Protein AF-A0A183NZ85-F1 (afdb_monomer_lite)

Organism: NCBI:txid31246

InterPro domains:
  IPR006823 Neutral/alkaline nonlysosomal ceramidase [PTHR12670] (13-123)
  IPR031329 Neutral/alkaline non-lysosomal ceramidase, N-terminal [PF04734] (16-65)
  IPR031331 Neutral/alkaline non-lysosomal ceramidase, C-terminal [PF17048] (70-123)

Radius of gyration: 28.41 Å; chains: 1; bounding box: 62×48×73 Å

pLDDT: mean 92.17, std 10.52, range [43.62, 98.75]

Secondary structure (DSSP, 8-state):
--HHHHHHHHHHHH-TT-----------S-SS-------HHHHHHT-HHHHT-TT-TTHHHHHHHHHHHHHHHHHTT------PPPP--GGG----SPPP----PSTT--TT--SSPPPS---------------

Structure (mmCIF, N/CA/C/O backbone):
data_AF-A0A183NZ85-F1
#
_entry.id   AF-A0A183NZ85-F1
#
loop_
_atom_site.group_PDB
_atom_site.id
_atom_site.type_symbol
_atom_site.label_atom_id
_atom_site.label_alt_id
_atom_site.label_comp_id
_atom_site.label_asym_id
_atom_site.label_entity_id
_atom_site.label_seq_id
_atom_site.pdbx_PDB_ins_code
_atom_site.Cartn_x
_atom_site.Cartn_y
_atom_site.Cartn_z
_atom_site.occupancy
_atom_site.B_iso_or_equiv
_atom_site.auth_seq_id
_atom_site.auth_comp_id
_atom_site.auth_asym_id
_atom_site.auth_atom_id
_atom_site.pdbx_PDB_model_num
ATOM 1 N N . MET A 1 1 ? -6.320 4.590 18.980 1.00 58.44 1 MET A N 1
ATOM 2 C CA . MET A 1 1 ? -6.970 3.302 19.289 1.00 58.44 1 MET A CA 1
ATOM 3 C C . MET A 1 1 ? -6.233 2.243 18.496 1.00 58.44 1 MET A C 1
ATOM 5 O O . MET A 1 1 ? -6.000 2.480 17.320 1.00 58.44 1 MET A O 1
ATOM 9 N N . ASP A 1 2 ? -5.803 1.163 19.138 1.00 87.12 2 ASP A N 1
ATOM 10 C CA . ASP A 1 2 ? -5.181 0.011 18.474 1.00 87.12 2 ASP A CA 1
ATOM 11 C C . ASP A 1 2 ? -6.266 -0.842 17.779 1.00 87.12 2 ASP A C 1
ATOM 13 O O . ASP A 1 2 ? -7.371 -0.977 18.309 1.00 87.12 2 ASP A O 1
ATOM 17 N N . ILE A 1 3 ? -5.964 -1.406 16.606 1.00 92.50 3 ILE A N 1
ATOM 18 C CA . ILE A 1 3 ? -6.875 -2.227 15.792 1.00 92.50 3 ILE A CA 1
ATOM 19 C C . ILE A 1 3 ? -7.279 -3.501 16.551 1.00 92.50 3 ILE A C 1
ATOM 21 O O . ILE A 1 3 ? -8.452 -3.880 16.543 1.00 92.50 3 ILE A O 1
ATOM 25 N N . ILE A 1 4 ? -6.336 -4.136 17.260 1.00 93.12 4 ILE A N 1
ATOM 26 C CA . ILE A 1 4 ? -6.615 -5.330 18.079 1.00 93.12 4 ILE A CA 1
ATOM 27 C C . ILE A 1 4 ? -7.580 -4.969 19.211 1.00 93.12 4 ILE A C 1
ATOM 29 O O . ILE A 1 4 ? -8.561 -5.671 19.468 1.00 93.12 4 ILE A O 1
ATOM 33 N N . LEU A 1 5 ? -7.336 -3.832 19.866 1.00 91.75 5 LEU A N 1
ATOM 34 C CA . LEU A 1 5 ? -8.191 -3.337 20.940 1.00 91.75 5 LEU A CA 1
ATOM 35 C C . LEU A 1 5 ? -9.604 -3.015 20.436 1.00 91.75 5 LEU A C 1
ATOM 37 O O . LEU A 1 5 ? -10.578 -3.355 21.105 1.00 91.75 5 LEU A O 1
ATOM 41 N N . ALA A 1 6 ? -9.723 -2.399 19.259 1.00 92.44 6 ALA A N 1
ATOM 42 C CA . ALA A 1 6 ? -11.001 -2.126 18.608 1.00 92.44 6 ALA A CA 1
ATOM 43 C C . ALA A 1 6 ? -11.805 -3.420 18.363 1.00 92.44 6 ALA A C 1
ATOM 45 O O . ALA A 1 6 ? -12.955 -3.522 18.798 1.00 92.44 6 ALA A O 1
ATOM 46 N N . ALA A 1 7 ? -11.185 -4.451 17.778 1.00 92.38 7 ALA A N 1
ATOM 47 C CA . ALA A 1 7 ? -11.830 -5.747 17.544 1.00 92.38 7 ALA A CA 1
ATOM 48 C C . ALA A 1 7 ? -12.256 -6.446 18.851 1.00 92.38 7 ALA A C 1
ATOM 50 O O . ALA A 1 7 ? -13.395 -6.909 18.983 1.00 92.38 7 ALA A O 1
ATOM 51 N N . ASN A 1 8 ? -11.369 -6.476 19.849 1.00 91.62 8 ASN A N 1
ATOM 52 C CA . ASN A 1 8 ? -11.642 -7.096 21.147 1.00 91.62 8 ASN A CA 1
ATOM 53 C C . ASN A 1 8 ? -12.771 -6.371 21.902 1.00 91.62 8 ASN A C 1
ATOM 55 O O . ASN A 1 8 ? -13.658 -7.014 22.468 1.00 91.62 8 ASN A O 1
ATOM 59 N N . ASN A 1 9 ? -12.792 -5.035 21.873 1.00 91.31 9 ASN A N 1
ATOM 60 C CA . ASN A 1 9 ? -13.861 -4.243 22.481 1.00 91.31 9 ASN A CA 1
ATOM 61 C C . ASN A 1 9 ? -15.198 -4.450 21.766 1.00 91.31 9 ASN A C 1
ATOM 63 O O . ASN A 1 9 ? -16.222 -4.610 22.429 1.00 91.31 9 ASN A O 1
ATOM 67 N N . ALA A 1 10 ? -15.199 -4.510 20.432 1.00 92.31 10 ALA A N 1
ATOM 68 C CA . ALA A 1 10 ? -16.397 -4.829 19.662 1.00 92.31 10 ALA A CA 1
ATOM 69 C C . ALA A 1 10 ? -16.946 -6.223 20.006 1.00 92.31 10 ALA A C 1
ATOM 71 O O . ALA A 1 10 ? -18.159 -6.393 20.118 1.00 92.31 10 ALA A O 1
ATOM 72 N N . SER A 1 11 ? -16.075 -7.207 20.246 1.00 92.94 11 SER A N 1
ATOM 73 C CA . SER A 1 11 ? -16.504 -8.549 20.652 1.00 92.94 11 SER A CA 1
ATOM 74 C C . SER A 1 11 ? -17.176 -8.548 22.022 1.00 92.94 11 SER A C 1
ATOM 76 O O . SER A 1 11 ? -18.252 -9.126 22.155 1.00 92.94 11 SER A O 1
ATOM 78 N N . LYS A 1 12 ? -16.606 -7.834 23.001 1.00 92.25 12 LYS A N 1
ATOM 79 C CA . LYS A 1 12 ? -17.205 -7.673 24.337 1.00 92.25 12 LYS A CA 1
ATOM 80 C C . LYS A 1 12 ? -18.522 -6.898 24.320 1.00 92.25 12 LYS A C 1
ATOM 82 O O . LYS A 1 12 ? -19.383 -7.134 25.157 1.00 92.25 12 LYS A O 1
ATOM 87 N N . GLN A 1 13 ? -18.686 -5.961 23.386 1.00 91.44 13 GLN A N 1
ATOM 88 C CA . GLN A 1 13 ? -19.953 -5.248 23.204 1.00 91.44 13 GLN A CA 1
ATOM 89 C C . GLN A 1 13 ? -21.052 -6.160 22.646 1.00 91.44 13 GLN A C 1
ATOM 91 O O . GLN A 1 13 ? -22.205 -6.014 23.042 1.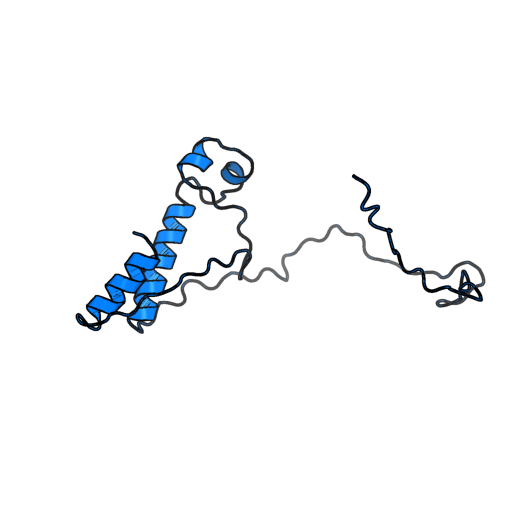00 91.44 13 GLN A O 1
ATOM 96 N N . ASN A 1 14 ? -20.709 -7.090 21.749 1.00 90.88 14 ASN A N 1
ATOM 97 C CA . ASN A 1 14 ? -21.664 -8.073 21.229 1.00 90.88 14 ASN A CA 1
ATOM 98 C C . ASN A 1 14 ? -22.038 -9.124 22.284 1.00 90.88 14 ASN A C 1
ATOM 100 O O . ASN A 1 14 ? -23.197 -9.517 22.372 1.00 90.88 14 ASN A O 1
ATOM 104 N N . ASP A 1 15 ? -21.052 -9.584 23.053 1.00 91.56 15 ASP A N 1
ATOM 105 C CA . ASP A 1 15 ? -21.212 -10.552 24.134 1.00 91.56 15 ASP A CA 1
ATOM 106 C C . ASP A 1 15 ? -20.218 -10.224 25.263 1.00 91.56 15 ASP A C 1
ATOM 108 O O . ASP A 1 15 ? -19.015 -10.463 25.108 1.00 91.56 15 ASP A O 1
ATOM 112 N N . PRO A 1 16 ? -20.692 -9.705 26.413 1.00 91.06 16 PRO A N 1
ATOM 113 C CA . PRO A 1 16 ? -19.838 -9.367 27.552 1.00 91.06 16 PRO A CA 1
ATOM 114 C C . PRO A 1 16 ? -19.023 -10.542 28.110 1.00 91.06 16 PRO A C 1
ATOM 116 O O . PRO A 1 16 ? -18.017 -10.309 28.778 1.00 91.06 16 PRO A O 1
ATOM 119 N N . SER A 1 17 ? -19.440 -11.786 27.846 1.00 92.06 17 SER A N 1
ATOM 120 C CA . SER A 1 17 ? -18.732 -13.003 28.261 1.00 92.06 17 SER A CA 1
ATOM 121 C C . SER A 1 17 ? -17.691 -13.490 27.246 1.00 92.06 17 SER A C 1
ATOM 123 O O . SER A 1 17 ? -16.936 -14.416 27.545 1.00 92.06 17 SER A O 1
ATOM 125 N N . SER A 1 18 ? -17.606 -12.855 26.069 1.00 89.19 18 SER A N 1
ATOM 126 C CA . SER A 1 18 ? -16.681 -13.256 25.009 1.00 89.19 18 SER A CA 1
ATOM 127 C C . SER A 1 18 ? -15.226 -13.213 25.477 1.00 89.19 18 SER A C 1
ATOM 129 O O . SER A 1 18 ? -14.697 -12.175 25.885 1.00 89.19 18 SER A O 1
ATOM 131 N N . THR A 1 19 ? -14.551 -14.351 25.331 1.00 90.19 19 THR A N 1
ATOM 132 C CA . THR A 1 19 ? -13.105 -14.513 25.534 1.00 90.19 19 THR A CA 1
ATOM 133 C C . THR A 1 19 ? -12.327 -14.512 24.219 1.00 90.19 19 THR A C 1
ATOM 135 O O . THR A 1 19 ? -11.134 -14.816 24.213 1.00 90.19 19 THR A O 1
ATOM 138 N N . THR A 1 20 ? -12.993 -14.209 23.100 1.00 88.31 20 THR A N 1
ATOM 139 C CA . THR A 1 20 ? -12.392 -14.249 21.761 1.00 88.31 20 THR A CA 1
ATOM 140 C C . THR A 1 20 ? -11.183 -13.320 21.696 1.00 88.31 20 THR A C 1
ATOM 142 O O . THR A 1 20 ? -11.265 -12.160 22.099 1.00 88.31 20 THR A O 1
ATOM 145 N N . GLN A 1 21 ? -10.068 -13.835 21.179 1.00 86.12 21 GLN A N 1
ATOM 146 C CA . GLN A 1 21 ? -8.864 -13.067 20.878 1.00 86.12 21 GLN A CA 1
ATOM 147 C C . GLN A 1 21 ? -8.662 -13.058 19.368 1.00 86.12 21 GLN A C 1
ATOM 149 O O . GLN A 1 21 ? -8.708 -14.111 18.733 1.00 86.12 21 GLN A O 1
ATOM 154 N N . TYR A 1 22 ? -8.442 -11.874 18.806 1.00 90.44 22 TYR A N 1
ATOM 155 C CA . TYR A 1 22 ? -8.138 -11.721 17.388 1.00 90.44 22 TYR A CA 1
ATOM 156 C C . TYR A 1 22 ? -6.636 -11.578 17.170 1.00 90.44 22 TYR A C 1
ATOM 158 O O . TYR A 1 22 ? -5.965 -10.821 17.870 1.00 90.44 22 TYR A O 1
ATOM 166 N N . GLU A 1 23 ? -6.134 -12.269 16.153 1.00 91.12 23 GLU A N 1
ATOM 167 C CA . GLU A 1 23 ? -4.805 -12.051 15.595 1.00 91.12 23 GLU A CA 1
ATOM 168 C C . GLU A 1 23 ? -4.917 -11.116 14.386 1.00 91.12 23 GLU A C 1
ATOM 170 O O . GLU A 1 23 ? -5.811 -11.269 13.549 1.00 91.12 23 GLU A O 1
ATOM 175 N N . VAL A 1 24 ? -4.024 -10.130 14.302 1.00 91.56 24 VAL A N 1
ATOM 176 C CA . VAL A 1 24 ? -3.995 -9.160 13.203 1.00 91.56 24 VAL A CA 1
ATOM 177 C C . VAL A 1 24 ? -2.742 -9.386 12.373 1.00 91.56 24 VAL A C 1
ATOM 179 O O . VAL A 1 24 ? -1.624 -9.246 12.861 1.00 91.56 24 VAL A O 1
ATOM 182 N N . ILE A 1 25 ? -2.949 -9.694 11.094 1.00 95.38 25 ILE A N 1
ATOM 183 C CA . ILE A 1 25 ? -1.883 -9.849 10.106 1.00 95.38 25 ILE A CA 1
ATOM 184 C C . ILE A 1 25 ? -1.849 -8.587 9.247 1.00 95.38 25 ILE A C 1
ATOM 186 O O . ILE A 1 25 ? -2.834 -8.243 8.592 1.00 95.38 25 ILE A O 1
ATOM 190 N N . LEU A 1 26 ? -0.705 -7.904 9.225 1.00 95.12 26 LEU A N 1
ATOM 191 C CA . LEU A 1 26 ? -0.472 -6.786 8.317 1.00 95.12 26 LEU A CA 1
ATOM 192 C C . LEU A 1 26 ? 0.020 -7.316 6.966 1.00 95.12 26 LEU A C 1
ATOM 194 O O . LEU A 1 26 ? 1.129 -7.835 6.864 1.00 95.12 26 LEU A O 1
ATOM 198 N N . SER A 1 27 ? -0.790 -7.148 5.922 1.00 97.19 27 SER A N 1
ATOM 199 C CA . SER A 1 27 ? -0.399 -7.454 4.543 1.00 97.19 27 SER A CA 1
ATOM 200 C C . SER A 1 27 ? -0.173 -6.158 3.764 1.00 97.19 27 SER A C 1
ATOM 202 O O . SER A 1 27 ? -1.113 -5.417 3.477 1.00 97.19 27 SER A O 1
ATOM 204 N N . GLY A 1 28 ? 1.092 -5.858 3.462 1.00 95.50 28 GLY A N 1
ATOM 205 C CA . GLY A 1 28 ? 1.467 -4.722 2.617 1.00 95.50 28 GLY A CA 1
ATOM 206 C C . GLY A 1 28 ? 1.188 -4.975 1.131 1.00 95.50 28 GLY A C 1
ATOM 207 O O . GLY A 1 28 ? 0.824 -6.081 0.739 1.00 95.50 28 GLY A O 1
ATOM 208 N N . LEU A 1 29 ? 1.381 -3.945 0.297 1.00 96.88 29 LEU A N 1
ATOM 209 C CA . LEU A 1 29 ? 1.288 -4.026 -1.175 1.00 96.88 29 LEU A CA 1
ATOM 210 C C . LEU A 1 29 ? -0.006 -4.690 -1.687 1.00 96.88 29 LEU A C 1
ATOM 212 O O . LEU A 1 29 ? 0.005 -5.456 -2.648 1.00 96.88 29 LEU A O 1
ATOM 216 N N . SER A 1 30 ? -1.128 -4.393 -1.034 1.00 97.31 30 SER A N 1
ATOM 217 C CA . SER A 1 30 ? -2.429 -4.989 -1.335 1.00 97.31 30 SER A CA 1
ATOM 218 C C . SER A 1 30 ? -3.359 -3.984 -2.014 1.00 97.31 30 SER A C 1
ATOM 220 O O . SER A 1 30 ? -3.447 -2.835 -1.589 1.00 97.31 30 SER A O 1
ATOM 222 N N . ASN A 1 31 ? -4.105 -4.440 -3.026 1.00 95.88 31 ASN A N 1
ATOM 223 C CA . ASN A 1 31 ? -5.110 -3.701 -3.812 1.00 95.88 31 ASN A CA 1
ATOM 224 C C . ASN A 1 31 ? -4.578 -2.522 -4.650 1.00 95.88 31 ASN A C 1
ATOM 226 O O . ASN A 1 31 ? -4.817 -2.480 -5.854 1.00 95.88 31 ASN A O 1
ATOM 230 N N . VAL A 1 32 ? -3.880 -1.565 -4.034 1.00 96.06 32 VAL A N 1
ATOM 231 C CA . VAL A 1 32 ? -3.340 -0.365 -4.684 1.00 96.06 32 VAL A CA 1
ATOM 232 C C . VAL A 1 32 ? -2.028 0.059 -4.026 1.00 96.06 32 VAL A C 1
ATOM 234 O O . VAL A 1 32 ? -1.830 -0.122 -2.827 1.00 96.06 32 VAL A O 1
ATOM 237 N N . TYR A 1 33 ? -1.124 0.636 -4.815 1.00 97.19 33 TYR A N 1
ATOM 238 C CA . TYR A 1 33 ? 0.131 1.195 -4.324 1.00 97.19 33 TYR A CA 1
ATOM 239 C C . TYR A 1 33 ? -0.013 2.703 -4.083 1.00 97.19 33 TYR A C 1
ATOM 241 O O . TYR A 1 33 ? -0.339 3.445 -5.008 1.00 97.19 33 TYR A O 1
ATOM 249 N N . SER A 1 34 ? 0.252 3.154 -2.855 1.00 97.56 34 SER A N 1
ATOM 250 C CA . SER A 1 34 ? 0.179 4.568 -2.455 1.00 97.56 34 SER A CA 1
ATOM 251 C C . SER A 1 34 ? 1.463 5.045 -1.764 1.00 97.56 34 SER A C 1
ATOM 253 O O . SER A 1 34 ? 1.400 5.801 -0.795 1.00 97.56 34 SER A O 1
ATOM 255 N N . SER A 1 35 ? 2.623 4.581 -2.235 1.00 98.25 35 SER A N 1
ATOM 256 C CA . SER A 1 35 ? 3.937 4.896 -1.656 1.00 98.25 35 SER A CA 1
ATOM 257 C C . SER A 1 35 ? 4.092 4.414 -0.201 1.00 98.25 35 SER A C 1
ATOM 259 O O . SER A 1 35 ? 3.579 3.353 0.155 1.00 98.25 35 SER A O 1
ATOM 261 N N . TYR A 1 36 ? 4.860 5.139 0.617 1.00 98.38 36 TYR A N 1
ATOM 262 C CA . TYR A 1 36 ? 5.224 4.745 1.976 1.00 98.38 36 TYR A CA 1
ATOM 263 C C . TYR A 1 36 ? 4.251 5.312 3.011 1.00 98.38 36 TYR A C 1
ATOM 265 O O . TYR A 1 36 ? 3.507 6.259 2.755 1.00 98.38 36 TYR A O 1
ATOM 273 N N . ILE A 1 37 ? 4.277 4.718 4.202 1.00 98.56 37 ILE A N 1
ATOM 274 C CA . ILE A 1 37 ? 3.545 5.182 5.377 1.00 98.56 37 ILE A CA 1
ATOM 275 C C . ILE A 1 37 ? 4.545 5.227 6.532 1.00 98.56 37 ILE A C 1
ATOM 277 O O . ILE A 1 37 ? 4.996 4.179 6.987 1.00 98.56 37 ILE A O 1
ATOM 281 N N . ALA A 1 38 ? 4.887 6.430 6.985 1.00 98.50 38 ALA A N 1
ATOM 282 C CA . ALA A 1 38 ? 5.734 6.668 8.152 1.00 98.50 38 ALA A CA 1
ATOM 283 C C . ALA A 1 38 ? 4.893 7.059 9.381 1.00 98.50 38 ALA A C 1
ATOM 285 O O . ALA A 1 38 ? 3.793 7.614 9.240 1.00 98.50 38 ALA A O 1
ATOM 286 N N . THR A 1 39 ? 5.406 6.808 10.590 1.00 98.56 39 THR A N 1
ATOM 287 C CA . THR A 1 39 ? 4.819 7.401 11.805 1.00 98.56 39 THR A CA 1
ATOM 288 C C . THR A 1 39 ? 4.956 8.931 11.776 1.00 98.56 39 THR A C 1
ATOM 290 O O . THR A 1 39 ? 5.796 9.458 11.040 1.00 98.56 39 THR A O 1
ATOM 293 N N . PRO A 1 40 ? 4.173 9.690 12.569 1.00 98.50 40 PRO A N 1
ATOM 294 C CA . PRO A 1 40 ? 4.357 11.138 12.662 1.00 98.50 40 PRO A CA 1
ATOM 295 C C . PRO A 1 40 ? 5.790 11.544 13.042 1.00 98.50 40 PRO A C 1
ATOM 297 O O . PRO A 1 40 ? 6.305 12.519 12.502 1.00 98.50 40 PRO A O 1
ATOM 300 N N . GLU A 1 41 ? 6.446 10.792 13.926 1.00 98.50 41 GLU A N 1
ATOM 301 C CA . GLU A 1 41 ? 7.821 11.024 14.384 1.00 98.50 41 GLU A CA 1
ATOM 302 C C . GLU A 1 41 ? 8.841 10.760 13.268 1.00 98.50 41 GLU A C 1
ATOM 304 O O . GLU A 1 41 ? 9.727 11.580 13.028 1.00 98.50 41 GLU A O 1
ATOM 309 N N . GLU A 1 42 ? 8.687 9.652 12.539 1.00 98.69 42 GLU A N 1
ATOM 310 C CA . GLU A 1 42 ? 9.511 9.324 11.369 1.00 98.69 42 GLU A CA 1
ATOM 311 C C . GLU A 1 42 ? 9.308 10.333 10.231 1.00 98.69 42 GLU A C 1
ATOM 313 O O . GLU A 1 42 ? 10.267 10.732 9.565 1.00 98.69 42 GLU A O 1
ATOM 318 N N . TYR A 1 43 ? 8.070 10.797 10.035 1.00 98.69 43 TYR A N 1
ATOM 319 C CA . TYR A 1 43 ? 7.733 11.807 9.039 1.00 98.69 43 TYR A CA 1
ATOM 320 C C . TYR A 1 43 ? 8.492 13.112 9.288 1.00 98.69 43 TYR A C 1
ATOM 322 O O . TYR A 1 43 ? 8.980 13.705 8.327 1.00 98.69 43 TYR A O 1
ATOM 330 N N . GLN A 1 44 ? 8.642 13.551 10.546 1.00 9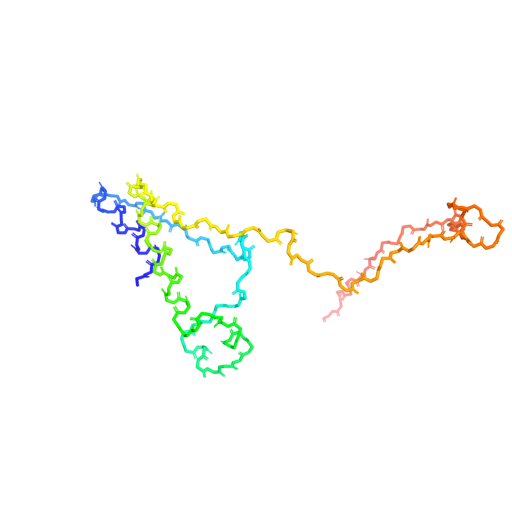8.50 44 GLN A N 1
ATOM 331 C CA . GLN A 1 44 ? 9.388 14.780 10.866 1.00 98.50 44 GLN A CA 1
ATOM 332 C C . GLN A 1 44 ? 10.860 14.713 10.446 1.00 98.50 44 GLN A C 1
ATOM 334 O O . GLN A 1 44 ? 11.448 15.742 10.123 1.00 98.50 44 GLN A O 1
ATOM 339 N N . LEU A 1 45 ? 11.458 13.518 10.410 1.00 98.31 45 LEU A N 1
ATOM 340 C CA . LEU A 1 45 ? 12.844 13.345 9.967 1.00 98.31 45 LEU A CA 1
ATOM 341 C C . LEU A 1 45 ? 13.009 13.510 8.454 1.00 98.31 45 LEU A C 1
ATOM 343 O O . LEU A 1 45 ? 14.130 13.722 7.998 1.00 98.31 45 LEU A O 1
ATOM 347 N N . GLN A 1 46 ? 11.924 13.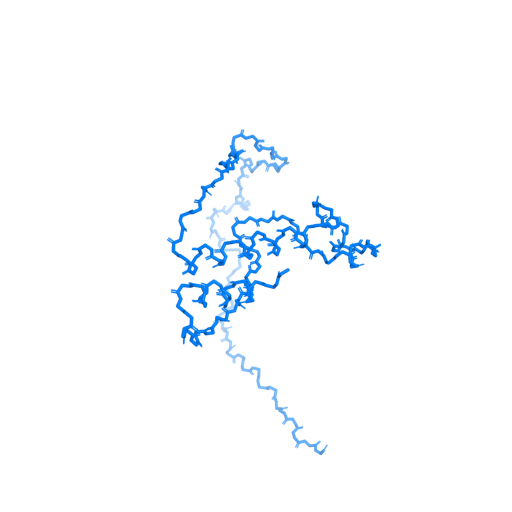375 7.679 1.00 98.44 46 GLN A N 1
ATOM 348 C CA . GLN A 1 46 ? 11.926 13.526 6.219 1.00 98.44 46 GLN A CA 1
ATOM 349 C C . GLN A 1 46 ? 13.039 12.725 5.513 1.00 98.44 46 GLN A C 1
ATOM 351 O O . GLN A 1 46 ? 13.656 13.176 4.549 1.00 98.44 46 GLN A O 1
ATOM 356 N N . ARG A 1 47 ? 13.279 11.489 5.970 1.00 98.50 47 ARG A N 1
ATOM 357 C CA . ARG A 1 47 ? 14.018 10.485 5.183 1.00 98.50 47 ARG A CA 1
ATOM 358 C C . ARG A 1 47 ? 13.171 10.022 3.993 1.00 98.50 47 ARG A C 1
ATOM 360 O O . ARG A 1 47 ? 12.055 10.497 3.802 1.00 98.50 47 ARG A O 1
ATOM 367 N N . TYR A 1 48 ? 13.685 9.084 3.201 1.00 98.56 48 TYR A N 1
ATOM 368 C CA . TYR A 1 48 ? 13.010 8.586 2.000 1.00 98.56 48 TYR A CA 1
ATOM 369 C C . TYR A 1 48 ? 11.545 8.184 2.249 1.00 98.56 48 TYR A C 1
ATOM 371 O O . TYR A 1 48 ? 10.661 8.596 1.501 1.00 98.56 48 TYR A O 1
ATOM 379 N N . GLU A 1 49 ? 11.272 7.457 3.329 1.00 98.69 49 GLU A N 1
ATOM 380 C CA . GLU A 1 49 ? 9.941 6.963 3.692 1.00 98.69 49 GLU A CA 1
ATOM 381 C C . GLU A 1 49 ? 9.022 8.099 4.166 1.00 98.69 49 GLU A C 1
ATOM 383 O O . GLU A 1 49 ? 7.858 8.168 3.770 1.00 98.69 49 GLU A O 1
ATOM 388 N N . GLY A 1 50 ? 9.560 9.034 4.959 1.00 98.50 50 GLY A N 1
ATOM 389 C CA . GLY A 1 50 ? 8.840 10.225 5.416 1.00 98.50 50 GLY A CA 1
ATOM 390 C C . GLY A 1 50 ? 8.480 11.167 4.264 1.00 98.50 50 GLY A C 1
ATOM 391 O O . GLY A 1 50 ? 7.341 11.617 4.171 1.00 98.50 50 GLY A O 1
ATOM 392 N N . ALA A 1 51 ? 9.410 11.401 3.336 1.00 98.31 51 ALA A N 1
ATOM 393 C CA . ALA A 1 51 ? 9.176 12.191 2.126 1.00 98.31 51 ALA A CA 1
ATOM 394 C C . ALA A 1 51 ? 8.235 11.481 1.134 1.00 98.31 51 ALA A C 1
ATOM 396 O O . ALA A 1 51 ? 7.498 12.131 0.396 1.00 98.31 51 ALA A O 1
ATOM 397 N N . SER A 1 52 ? 8.221 10.144 1.141 1.00 98.69 52 SER A N 1
ATOM 398 C CA . SER A 1 52 ? 7.321 9.319 0.324 1.00 98.69 52 SER A CA 1
ATOM 399 C C . SER A 1 52 ? 5.978 9.019 1.007 1.00 98.69 52 SER A C 1
ATOM 401 O O . SER A 1 52 ? 5.192 8.231 0.478 1.00 98.69 52 SER A O 1
ATOM 403 N N . THR A 1 53 ? 5.691 9.636 2.160 1.00 98.75 53 THR A N 1
ATOM 404 C CA . THR A 1 53 ? 4.399 9.546 2.855 1.00 98.75 53 THR A CA 1
ATOM 405 C C . THR A 1 53 ? 3.443 10.605 2.302 1.00 98.75 53 THR A C 1
ATOM 407 O O . THR A 1 53 ? 3.304 11.713 2.820 1.00 98.75 53 THR A O 1
ATOM 410 N N . ILE A 1 54 ? 2.798 10.257 1.189 1.00 98.50 54 ILE A N 1
ATOM 411 C CA . ILE A 1 54 ? 2.172 11.216 0.263 1.00 98.50 54 ILE A CA 1
ATOM 412 C C . ILE A 1 54 ? 0.923 11.940 0.789 1.00 98.50 54 ILE A C 1
ATOM 414 O O . ILE A 1 54 ? 0.530 12.946 0.205 1.00 98.50 54 ILE A O 1
ATOM 418 N N . TYR A 1 55 ? 0.304 11.472 1.878 1.00 98.50 55 TYR A N 1
ATOM 419 C CA . TYR A 1 55 ? -0.864 12.129 2.490 1.00 98.50 55 TYR A CA 1
ATOM 420 C C . TYR A 1 55 ? -0.506 12.957 3.738 1.00 98.50 55 TYR A C 1
ATOM 422 O O . TYR A 1 55 ? -1.391 13.432 4.450 1.00 98.50 55 TYR A O 1
ATOM 430 N N . GLY A 1 56 ? 0.789 13.164 4.003 1.00 98.56 56 GLY A N 1
ATOM 431 C CA . GLY A 1 56 ? 1.283 14.014 5.087 1.00 98.56 56 GLY A CA 1
ATOM 432 C C . GLY A 1 56 ? 1.463 13.295 6.434 1.00 98.56 56 GLY A C 1
ATOM 433 O O . GLY A 1 56 ? 1.310 12.073 6.524 1.00 98.56 56 GLY A O 1
ATOM 434 N N . PRO A 1 57 ? 1.767 14.038 7.518 1.00 98.31 57 PRO A N 1
ATOM 435 C CA . PRO A 1 57 ? 2.189 13.466 8.804 1.00 98.31 57 PRO A CA 1
ATOM 436 C C . PRO A 1 57 ? 1.115 12.619 9.502 1.00 98.31 57 PRO A C 1
ATOM 438 O O . PRO A 1 57 ? 1.432 11.826 10.382 1.00 98.31 57 PRO A O 1
ATOM 441 N N . LEU A 1 58 ? -0.158 12.771 9.118 1.00 98.50 58 LEU A N 1
ATOM 442 C CA . LEU A 1 58 ? -1.282 12.012 9.676 1.00 98.50 58 LEU A CA 1
ATOM 443 C C . LEU A 1 58 ? -1.669 10.782 8.842 1.00 98.50 58 LEU A C 1
ATOM 445 O O . LEU A 1 58 ? -2.704 10.176 9.113 1.00 98.50 58 LEU A O 1
ATOM 449 N N . THR A 1 59 ? -0.839 10.370 7.878 1.00 98.62 59 THR A N 1
ATOM 450 C CA . THR A 1 59 ? -1.107 9.186 7.045 1.00 98.62 59 THR A CA 1
ATOM 451 C C . THR A 1 59 ? -1.278 7.920 7.890 1.00 98.62 59 THR A C 1
ATOM 453 O O . THR A 1 59 ? -2.332 7.289 7.824 1.00 98.62 59 THR A O 1
ATOM 456 N N . LEU A 1 60 ? -0.298 7.557 8.731 1.00 98.12 60 LEU A N 1
ATOM 457 C CA . LEU A 1 60 ? -0.413 6.373 9.595 1.00 98.12 60 LEU A CA 1
ATOM 458 C C . LEU A 1 60 ? -1.611 6.462 10.565 1.00 98.12 60 LEU A C 1
ATOM 460 O O . LEU A 1 60 ? -2.405 5.519 10.591 1.00 98.12 60 LEU A O 1
ATOM 464 N N . PRO A 1 61 ? -1.813 7.563 11.323 1.00 98.12 61 PRO A N 1
ATOM 465 C CA . PRO A 1 61 ? -3.007 7.729 12.153 1.00 98.12 61 PRO A CA 1
ATOM 466 C C . PRO A 1 61 ? -4.330 7.541 11.400 1.00 98.12 61 PRO A C 1
ATOM 468 O O . PRO A 1 61 ? -5.240 6.900 11.928 1.00 98.12 61 PRO A O 1
ATOM 471 N N . ALA A 1 62 ? -4.439 8.054 10.170 1.00 98.12 62 ALA A N 1
ATOM 472 C CA . ALA A 1 62 ? -5.631 7.890 9.343 1.00 98.12 62 ALA A CA 1
ATOM 473 C C . ALA A 1 62 ? -5.864 6.419 8.960 1.00 98.12 62 ALA A C 1
ATOM 475 O O . ALA A 1 62 ? -6.979 5.919 9.112 1.00 98.12 62 ALA A O 1
ATOM 476 N N . TYR A 1 63 ? -4.815 5.695 8.552 1.00 97.62 63 TYR A N 1
ATOM 477 C CA . TYR A 1 63 ? -4.904 4.257 8.277 1.00 97.62 63 TYR A CA 1
ATOM 478 C C . TYR A 1 63 ? -5.323 3.458 9.516 1.00 97.62 63 TYR A C 1
ATOM 480 O O . TYR A 1 63 ? -6.247 2.651 9.439 1.00 97.62 63 TYR A O 1
ATOM 488 N N . VAL A 1 64 ? -4.702 3.706 10.673 1.00 97.56 64 VAL A N 1
ATOM 489 C CA . VAL A 1 64 ? -5.059 3.031 11.933 1.00 97.56 64 VAL A CA 1
ATOM 490 C C . VAL A 1 64 ? -6.514 3.305 12.312 1.00 97.56 64 VAL A C 1
ATOM 492 O O . VAL A 1 64 ? -7.222 2.386 12.728 1.00 97.56 64 VAL A O 1
ATOM 495 N N . ASN A 1 65 ? -6.988 4.544 12.143 1.00 97.50 65 ASN A N 1
ATOM 496 C CA . ASN A 1 65 ? -8.379 4.900 12.408 1.00 97.50 65 ASN A CA 1
ATOM 497 C C . ASN A 1 65 ? -9.345 4.147 11.482 1.00 97.50 65 ASN A C 1
ATOM 499 O O . ASN A 1 65 ? -10.289 3.522 11.968 1.00 97.50 65 ASN A O 1
ATOM 503 N N . GLN A 1 66 ? -9.065 4.135 10.178 1.00 96.69 66 GLN A N 1
ATOM 504 C CA . GLN A 1 66 ? -9.904 3.457 9.196 1.00 96.69 66 GLN A CA 1
ATOM 505 C C . GLN A 1 66 ? -9.930 1.937 9.414 1.00 96.69 66 GLN A C 1
ATOM 507 O O . GLN A 1 66 ? -11.003 1.334 9.397 1.00 96.69 66 GLN A O 1
ATOM 512 N N . PHE A 1 67 ? -8.782 1.302 9.672 1.00 97.06 67 PHE A N 1
ATOM 513 C CA . PHE A 1 67 ? -8.731 -0.136 9.952 1.00 97.06 67 PHE A CA 1
ATOM 514 C C . PHE A 1 67 ? -9.391 -0.507 11.280 1.00 97.06 67 PHE A C 1
ATOM 516 O O . PHE A 1 67 ? -10.054 -1.539 11.346 1.00 97.06 67 PHE A O 1
ATOM 523 N N . SER A 1 68 ? -9.281 0.336 12.312 1.00 96.75 68 SER A N 1
ATOM 524 C CA . SER A 1 68 ? -10.004 0.123 13.573 1.00 96.75 68 SER A CA 1
ATOM 525 C C . SER A 1 68 ? -11.517 0.136 13.343 1.00 96.75 68 SER A C 1
ATOM 527 O O . SER A 1 68 ? -12.208 -0.783 13.774 1.00 96.75 68 SER A O 1
ATOM 529 N N . PHE A 1 69 ? -12.027 1.119 12.593 1.00 96.25 69 PHE A N 1
ATOM 530 C CA . PHE A 1 69 ? -13.441 1.189 12.215 1.00 96.25 69 PHE A CA 1
ATOM 531 C C . PHE A 1 69 ? -13.905 -0.062 11.449 1.00 96.25 69 PHE A C 1
ATOM 533 O O . PHE A 1 69 ? -14.943 -0.642 11.774 1.00 96.25 69 PHE A O 1
ATOM 540 N N . LEU A 1 70 ? -13.123 -0.519 10.464 1.00 96.56 70 LEU A N 1
ATOM 541 C CA . LEU A 1 70 ? -13.450 -1.719 9.687 1.00 96.56 70 LEU A CA 1
ATOM 542 C C . LEU A 1 70 ? -13.417 -2.994 10.541 1.00 96.56 70 LEU A C 1
ATOM 544 O O . LEU A 1 70 ? -14.290 -3.848 10.386 1.00 96.56 70 LEU A O 1
ATOM 548 N N . ALA A 1 71 ? -12.455 -3.117 11.457 1.00 96.06 71 ALA A N 1
ATOM 549 C CA . ALA A 1 71 ? -12.366 -4.246 12.377 1.00 96.06 71 ALA A CA 1
ATOM 550 C C . ALA A 1 71 ? -13.587 -4.311 13.309 1.00 96.06 71 ALA A C 1
ATOM 552 O O . ALA A 1 71 ? -14.186 -5.377 13.464 1.00 96.06 71 ALA A O 1
ATOM 553 N N . GLU A 1 72 ? -14.018 -3.177 13.874 1.00 95.62 72 GLU A N 1
ATOM 554 C CA . GLU A 1 72 ? -15.242 -3.122 14.683 1.00 95.62 72 GLU A CA 1
ATOM 555 C C . GLU A 1 72 ? -16.480 -3.522 13.880 1.00 95.62 72 GLU A C 1
ATOM 557 O O . GLU A 1 72 ? -17.283 -4.332 14.350 1.00 95.62 72 GLU A O 1
ATOM 562 N N . ALA A 1 73 ? -16.633 -2.982 12.667 1.00 96.19 73 ALA A N 1
ATOM 563 C CA . ALA A 1 73 ? -17.766 -3.294 11.805 1.00 96.19 73 ALA A CA 1
ATOM 564 C C . ALA A 1 73 ? -17.808 -4.786 11.442 1.00 96.19 73 ALA A C 1
ATOM 566 O O . ALA A 1 73 ? -18.877 -5.396 11.484 1.00 96.19 73 ALA A O 1
ATOM 567 N N . LEU A 1 74 ? -16.649 -5.390 11.160 1.00 95.81 74 LEU A N 1
ATOM 568 C CA . LEU A 1 74 ? -16.529 -6.816 10.864 1.00 95.81 74 LEU A CA 1
ATOM 569 C C . LEU A 1 74 ? -16.987 -7.675 12.049 1.00 95.81 74 LEU A C 1
ATOM 571 O O . LEU A 1 74 ? -17.834 -8.554 11.881 1.00 95.81 74 LEU A O 1
ATOM 575 N N . VAL A 1 75 ? -16.492 -7.383 13.257 1.00 95.00 75 VAL A N 1
ATOM 576 C CA . VAL A 1 75 ? -16.868 -8.111 14.481 1.00 95.00 75 VAL A CA 1
ATOM 577 C C . VAL A 1 75 ? -18.356 -7.939 14.796 1.00 95.00 75 VAL A C 1
ATOM 579 O O . VAL A 1 75 ? -19.029 -8.899 15.169 1.00 95.00 75 VAL A O 1
ATOM 582 N N . LYS A 1 76 ? -18.910 -6.738 14.595 1.00 94.75 76 LYS A N 1
ATOM 583 C CA . LYS A 1 76 ? -20.340 -6.431 14.784 1.00 94.75 76 LYS A CA 1
ATOM 584 C C . LYS A 1 76 ? -21.234 -6.909 13.635 1.00 94.75 76 LYS A C 1
ATOM 586 O O . LYS A 1 76 ? -22.447 -6.727 13.710 1.00 94.75 76 LYS A O 1
ATOM 591 N N . ARG A 1 77 ? -20.669 -7.509 12.578 1.00 95.50 77 ARG A N 1
ATOM 592 C CA . ARG A 1 77 ? -21.379 -7.900 11.344 1.00 95.50 77 ARG A CA 1
ATOM 593 C C . ARG A 1 77 ? -22.181 -6.743 10.729 1.00 95.50 77 ARG A C 1
ATOM 595 O O . ARG A 1 77 ? -23.278 -6.933 10.204 1.00 95.50 77 ARG A O 1
ATOM 602 N N . GLN A 1 78 ? -21.637 -5.534 10.809 1.00 96.75 78 GLN A N 1
ATOM 603 C CA . GLN A 1 78 ? -22.247 -4.321 10.279 1.00 96.75 78 GLN A CA 1
ATOM 604 C C . GLN A 1 78 ? -21.840 -4.109 8.822 1.00 96.75 78 GLN A C 1
ATOM 606 O O . GLN A 1 78 ? -20.692 -4.324 8.436 1.00 96.75 78 GLN A O 1
ATOM 611 N N . LYS A 1 79 ? -22.790 -3.651 8.003 1.00 96.94 79 LYS A N 1
ATOM 612 C CA . LYS A 1 79 ? -22.486 -3.211 6.639 1.00 96.94 79 LYS A CA 1
ATOM 613 C C . LYS A 1 79 ? -21.805 -1.846 6.687 1.00 96.94 79 LYS A C 1
ATOM 615 O O . LYS A 1 79 ? -22.278 -0.943 7.370 1.00 96.94 79 LYS A O 1
ATOM 620 N N . VAL A 1 80 ? -20.738 -1.699 5.912 1.00 97.06 80 VAL A N 1
ATOM 621 C CA . VAL A 1 80 ? -20.027 -0.434 5.709 1.00 97.06 80 VAL A CA 1
ATOM 622 C C . VAL A 1 80 ? -20.371 0.102 4.321 1.00 97.06 80 VAL A C 1
ATOM 624 O O . VAL A 1 80 ? -20.583 -0.676 3.389 1.00 97.06 80 VAL A O 1
ATOM 627 N N . SER A 1 81 ? -20.463 1.427 4.183 1.00 95.31 81 SER A N 1
ATOM 628 C CA . SER A 1 81 ? -20.646 2.063 2.874 1.00 95.31 81 SER A CA 1
ATOM 629 C C . SER A 1 81 ? -19.495 1.679 1.930 1.00 95.31 81 SER A C 1
ATOM 631 O O . SER A 1 81 ? -18.343 1.726 2.360 1.00 95.31 81 SER A O 1
ATOM 633 N N . PRO A 1 82 ? -19.762 1.345 0.653 1.00 91.50 82 PRO A N 1
ATOM 634 C CA . PRO A 1 82 ? -18.711 0.998 -0.308 1.00 91.50 82 PRO A CA 1
ATOM 635 C C . PRO A 1 82 ? -17.779 2.173 -0.647 1.00 91.50 82 PRO A C 1
ATOM 637 O O . PRO A 1 82 ? -16.732 1.963 -1.252 1.00 91.50 82 PRO A O 1
ATOM 640 N N . GLY A 1 83 ? -18.133 3.400 -0.250 1.00 93.50 83 GLY A N 1
ATOM 641 C CA . GLY A 1 83 ? -17.351 4.596 -0.545 1.00 93.50 83 GLY A CA 1
ATOM 642 C C . GLY A 1 83 ? -17.439 5.014 -2.013 1.00 93.50 83 GLY A C 1
ATOM 643 O O . GLY A 1 83 ? -18.365 4.641 -2.736 1.00 93.50 83 GLY A O 1
ATOM 644 N N . THR A 1 84 ? -16.486 5.839 -2.437 1.00 94.56 84 THR A N 1
ATOM 645 C CA . THR A 1 84 ? -16.417 6.365 -3.804 1.00 94.56 84 THR A CA 1
ATOM 646 C C . THR A 1 84 ? -15.742 5.361 -4.732 1.00 94.56 84 THR A C 1
ATOM 648 O O . THR A 1 84 ? -14.720 4.771 -4.387 1.00 94.56 84 THR A O 1
ATOM 651 N N . VAL A 1 85 ? -16.286 5.200 -5.938 1.00 94.44 85 VAL A N 1
ATOM 652 C CA . VAL A 1 85 ? -15.678 4.367 -6.983 1.00 94.44 85 VAL A CA 1
ATOM 653 C C . VAL A 1 85 ? -14.390 5.024 -7.480 1.00 94.44 85 VAL A C 1
ATOM 655 O O . VAL A 1 85 ? -14.381 6.213 -7.804 1.00 94.44 85 VAL A O 1
ATOM 658 N N . ALA A 1 86 ? -13.303 4.252 -7.546 1.00 93.06 86 ALA A N 1
ATOM 659 C CA . ALA A 1 86 ? -12.036 4.732 -8.083 1.00 93.06 86 ALA A CA 1
ATOM 660 C C . ALA A 1 86 ? -12.156 5.025 -9.594 1.00 93.06 86 ALA A C 1
ATOM 662 O O . ALA A 1 86 ? -12.799 4.257 -10.316 1.00 93.06 86 ALA A O 1
ATOM 663 N N . PRO A 1 87 ? -11.537 6.107 -10.095 1.00 94.31 87 PRO A N 1
ATOM 664 C CA . PRO A 1 87 ? -11.526 6.398 -11.525 1.00 94.31 87 PRO A CA 1
ATOM 665 C C . PRO A 1 87 ? -10.739 5.338 -12.316 1.00 94.31 87 PRO A C 1
ATOM 667 O O . PRO A 1 87 ? -9.788 4.741 -11.808 1.00 94.31 87 PRO A O 1
ATOM 670 N N . TYR A 1 88 ? -11.120 5.124 -13.579 1.00 94.62 88 TYR A N 1
ATOM 671 C CA . TYR A 1 88 ? -10.492 4.155 -14.482 1.00 94.62 88 TYR A CA 1
ATOM 672 C C . TYR A 1 88 ? -9.860 4.864 -15.687 1.00 94.62 88 TYR A C 1
ATOM 674 O O . TYR A 1 88 ? -10.561 5.291 -16.599 1.00 94.62 88 TYR A O 1
ATOM 682 N N . PHE A 1 89 ? -8.528 4.963 -15.699 1.00 95.00 89 PHE A N 1
ATOM 683 C CA . PHE A 1 89 ? -7.769 5.789 -16.653 1.00 95.00 89 PHE A CA 1
ATOM 684 C C . PHE A 1 89 ? -7.116 5.003 -17.806 1.00 95.00 89 PHE A C 1
ATOM 686 O O . PHE A 1 89 ? -6.106 5.433 -18.358 1.00 95.00 89 PHE A O 1
ATOM 693 N N . PHE A 1 90 ? -7.636 3.829 -18.179 1.00 94.31 90 PHE A N 1
ATOM 694 C CA . PHE A 1 90 ? -6.985 2.960 -19.177 1.00 94.31 90 PHE A CA 1
ATOM 695 C C . PHE A 1 90 ? -6.787 3.634 -20.546 1.00 94.31 90 PHE A C 1
ATOM 697 O O . PHE A 1 90 ? -5.751 3.452 -21.177 1.00 94.31 90 PHE A O 1
ATOM 704 N N . ASN A 1 91 ? -7.741 4.466 -20.972 1.00 94.88 91 ASN A N 1
ATOM 705 C CA . ASN A 1 91 ? -7.688 5.170 -22.259 1.00 94.88 91 ASN A CA 1
ATOM 706 C C . ASN A 1 91 ? -6.948 6.521 -22.200 1.00 94.88 91 ASN A C 1
ATOM 708 O O . ASN A 1 91 ? -6.905 7.231 -23.200 1.00 94.88 91 ASN A O 1
ATOM 712 N N . GLU A 1 92 ? -6.377 6.885 -21.049 1.00 95.56 92 GLU A N 1
ATOM 713 C CA . GLU A 1 92 ? -5.728 8.185 -20.806 1.00 95.56 92 GLU A CA 1
ATOM 714 C C . GLU A 1 92 ? -4.210 8.047 -20.578 1.00 95.56 92 GLU A C 1
ATOM 716 O O . GLU A 1 92 ? -3.541 8.972 -20.119 1.00 95.56 92 GLU A O 1
ATOM 721 N N . GLN A 1 93 ? -3.644 6.877 -20.884 1.00 95.75 93 GLN A N 1
ATOM 722 C CA . GLN A 1 93 ? -2.229 6.588 -20.667 1.00 95.75 93 GLN A CA 1
ATOM 723 C C . GLN A 1 93 ? -1.367 7.087 -21.829 1.00 95.75 93 GLN A C 1
ATOM 725 O O . GLN A 1 93 ? -1.615 6.780 -22.996 1.00 95.75 93 GLN A O 1
ATOM 730 N N . PHE A 1 94 ? -0.286 7.790 -21.497 1.00 95.00 94 PHE A N 1
ATOM 731 C CA . PHE A 1 94 ? 0.751 8.160 -22.454 1.00 95.00 94 PHE A CA 1
ATOM 732 C C . PHE A 1 94 ? 1.877 7.126 -22.426 1.00 95.00 94 PHE A C 1
ATOM 734 O O . PHE A 1 94 ? 2.386 6.785 -21.359 1.00 95.00 94 PHE A O 1
ATOM 741 N N . SER A 1 95 ? 2.306 6.662 -23.602 1.00 94.25 95 SER A N 1
ATOM 742 C CA . SER A 1 95 ? 3.522 5.862 -23.747 1.00 94.25 95 SER A CA 1
ATOM 743 C C . SER A 1 95 ? 4.487 6.553 -24.696 1.00 94.25 95 SER A C 1
ATOM 745 O O . SER A 1 95 ? 4.155 6.837 -25.846 1.00 94.25 95 SER A O 1
ATOM 747 N N . PHE A 1 96 ? 5.697 6.789 -24.198 1.00 95.81 96 PHE A N 1
ATOM 748 C CA . PHE A 1 96 ? 6.831 7.266 -24.987 1.00 95.81 96 PHE A CA 1
ATOM 749 C C . PHE A 1 96 ? 7.780 6.128 -25.372 1.00 95.81 96 PHE A C 1
ATOM 751 O O . PHE A 1 96 ? 8.834 6.376 -25.951 1.00 95.81 96 PHE A O 1
ATOM 758 N N . VAL A 1 97 ? 7.420 4.878 -25.054 1.00 96.31 97 VAL A N 1
ATOM 759 C CA . VAL A 1 97 ? 8.171 3.704 -25.499 1.00 96.31 97 VAL A CA 1
ATOM 760 C C . VAL A 1 97 ? 7.970 3.571 -27.012 1.00 96.31 97 VAL A C 1
ATOM 762 O O . VAL A 1 97 ? 6.824 3.423 -27.453 1.00 96.31 97 VAL A O 1
ATOM 765 N N . PRO A 1 98 ? 9.040 3.632 -27.827 1.00 95.31 98 PRO A N 1
ATOM 766 C CA . PRO A 1 98 ? 8.920 3.459 -29.267 1.00 95.31 98 PRO A CA 1
ATOM 767 C C . PRO A 1 98 ? 8.286 2.111 -29.605 1.00 95.31 98 PRO A C 1
ATOM 769 O O . PRO A 1 98 ? 8.578 1.093 -28.975 1.00 95.31 98 PRO A O 1
ATOM 772 N N . LYS A 1 99 ? 7.426 2.093 -30.624 1.00 93.81 99 LYS A N 1
ATOM 773 C CA . LYS A 1 99 ? 6.855 0.839 -31.121 1.00 93.81 99 LYS A CA 1
ATOM 774 C C . LYS A 1 99 ? 7.926 0.026 -31.841 1.00 93.81 99 LYS A C 1
ATOM 776 O O . LYS A 1 99 ? 8.769 0.582 -32.544 1.00 93.81 99 LYS A O 1
ATOM 781 N N . ILE A 1 100 ? 7.832 -1.294 -31.722 1.00 94.75 100 ILE A N 1
ATOM 782 C CA . ILE A 1 100 ? 8.563 -2.213 -32.594 1.00 94.75 100 ILE A CA 1
ATOM 783 C C . ILE A 1 100 ? 7.968 -2.058 -33.997 1.00 94.75 100 ILE A C 1
ATOM 785 O O . ILE A 1 100 ? 6.764 -2.239 -34.177 1.00 94.75 100 ILE A O 1
ATOM 789 N N . LEU A 1 101 ? 8.789 -1.651 -34.969 1.00 93.94 101 LEU A N 1
ATOM 790 C CA . LEU A 1 101 ? 8.334 -1.414 -36.343 1.00 93.94 101 LEU A CA 1
ATOM 791 C C . LEU A 1 101 ? 8.331 -2.699 -37.171 1.00 93.94 101 LEU A C 1
ATOM 793 O O . LEU A 1 101 ? 7.366 -2.981 -37.874 1.00 93.94 101 LEU A O 1
ATOM 797 N N . PHE A 1 102 ? 9.415 -3.464 -37.090 1.00 93.94 102 PHE A N 1
ATOM 798 C CA . PHE A 1 102 ? 9.564 -4.761 -37.732 1.00 93.94 102 PHE A CA 1
ATOM 799 C C . PHE A 1 102 ? 10.672 -5.549 -37.031 1.00 93.94 102 PHE A C 1
ATOM 801 O O . PHE A 1 102 ? 11.632 -4.967 -36.524 1.00 93.94 102 PHE A O 1
ATOM 808 N N . ASP A 1 103 ? 10.550 -6.870 -37.052 1.00 95.25 103 ASP A N 1
ATOM 809 C CA . ASP A 1 103 ? 11.628 -7.792 -36.711 1.00 95.25 103 ASP A CA 1
ATOM 810 C C . ASP A 1 103 ? 12.307 -8.276 -37.999 1.00 95.25 103 ASP A C 1
ATOM 812 O O . ASP A 1 103 ? 11.663 -8.420 -39.041 1.00 95.25 103 ASP A O 1
ATOM 816 N N . THR A 1 104 ? 13.603 -8.589 -37.937 1.00 94.94 104 THR A N 1
ATOM 817 C CA . THR A 1 104 ? 14.320 -9.270 -39.029 1.00 94.94 104 THR A CA 1
ATOM 818 C C . THR A 1 104 ? 15.174 -10.401 -38.486 1.00 94.94 104 THR A C 1
ATOM 820 O O . THR A 1 104 ? 15.833 -10.246 -37.458 1.00 9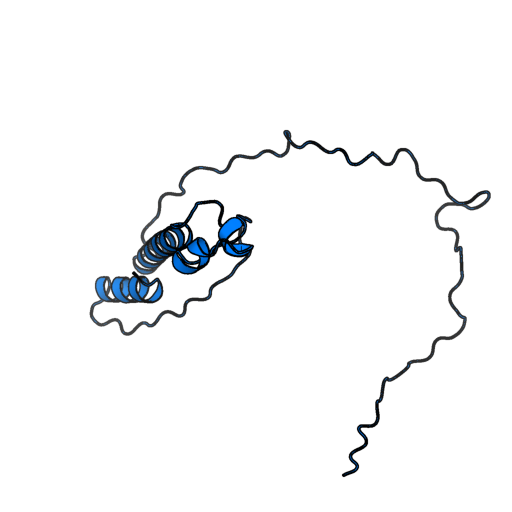4.94 104 THR A O 1
ATOM 823 N N . ALA A 1 105 ? 15.234 -11.516 -39.208 1.00 94.88 105 ALA A N 1
ATOM 824 C CA . ALA A 1 105 ? 16.224 -12.547 -38.945 1.00 94.88 105 ALA A CA 1
ATOM 825 C C . ALA A 1 105 ? 17.611 -12.113 -39.467 1.00 94.88 105 ALA A C 1
ATOM 827 O O . ALA A 1 105 ? 17.691 -11.280 -40.377 1.00 94.88 105 ALA A O 1
ATOM 828 N N . PRO A 1 106 ? 18.715 -12.670 -38.927 1.00 94.25 106 PRO A N 1
ATOM 829 C CA . PRO A 1 106 ? 20.044 -12.460 -39.490 1.00 94.25 106 PRO A CA 1
ATOM 830 C C . PRO A 1 106 ? 20.076 -12.768 -40.989 1.00 94.25 106 PRO A C 1
ATOM 832 O O . PRO A 1 106 ? 19.377 -13.669 -41.457 1.00 94.25 106 PRO A O 1
ATOM 835 N N . LEU A 1 107 ? 20.920 -12.049 -41.731 1.00 95.12 107 LEU A N 1
ATOM 836 C CA . LEU A 1 107 ? 20.999 -12.180 -43.184 1.00 95.12 107 LEU A CA 1
ATOM 837 C C . LEU A 1 107 ? 21.162 -13.649 -43.611 1.00 95.12 107 LEU A C 1
ATOM 839 O O . LEU A 1 107 ? 22.056 -14.353 -43.139 1.00 95.12 107 LEU A O 1
ATOM 843 N N . GLY A 1 108 ? 20.280 -14.101 -44.505 1.00 94.12 108 GLY A N 1
ATOM 844 C CA . GLY A 1 108 ? 20.297 -15.462 -45.045 1.00 94.12 108 GLY A CA 1
ATOM 845 C C . GLY A 1 108 ? 19.778 -16.553 -44.100 1.00 94.12 108 GLY A C 1
ATOM 846 O O . GLY A 1 108 ? 19.862 -17.728 -44.449 1.00 94.12 108 GLY A O 1
ATOM 847 N N . LYS A 1 109 ? 19.237 -16.209 -42.924 1.00 95.25 109 LYS A N 1
ATOM 848 C CA . LYS A 1 109 ? 18.615 -17.166 -41.998 1.00 95.25 109 LYS A CA 1
ATOM 849 C C . LYS A 1 109 ? 17.111 -16.910 -41.873 1.00 95.25 109 LYS A C 1
ATOM 851 O O . LYS A 1 109 ? 16.706 -15.753 -41.819 1.00 95.25 109 LYS A O 1
ATOM 856 N N . PRO A 1 110 ? 16.270 -17.955 -41.782 1.00 96.62 110 PRO A N 1
ATOM 857 C CA . PRO A 1 110 ? 14.881 -17.778 -41.377 1.00 96.62 110 PRO A CA 1
ATOM 858 C C . PRO A 1 110 ? 14.793 -17.447 -39.879 1.00 96.62 110 PRO A C 1
ATOM 860 O O . PRO A 1 110 ? 15.698 -17.764 -39.097 1.00 96.62 110 PRO A O 1
ATOM 863 N N . PHE A 1 111 ? 13.674 -16.856 -39.456 1.00 97.12 111 PHE A N 1
ATOM 864 C CA . PHE A 1 111 ? 13.335 -16.788 -38.034 1.00 97.12 111 PHE A CA 1
ATOM 865 C C . PHE A 1 111 ? 13.323 -18.196 -37.423 1.00 97.12 111 PHE A C 1
ATOM 867 O O . PHE A 1 111 ? 12.886 -19.154 -38.056 1.00 97.12 111 PHE A O 1
ATOM 874 N N . GLY A 1 112 ? 13.837 -18.320 -36.198 1.00 96.06 112 GLY A N 1
ATOM 875 C CA . GLY A 1 112 ? 13.970 -19.609 -35.510 1.00 96.06 112 GLY A CA 1
ATOM 876 C C . GLY A 1 112 ? 15.220 -20.418 -35.879 1.00 96.06 112 GLY A C 1
ATOM 877 O O . GLY A 1 112 ? 15.430 -21.488 -35.313 1.00 96.06 112 GLY A O 1
ATOM 878 N N . ALA A 1 113 ? 16.083 -19.929 -36.779 1.00 96.75 113 ALA A N 1
ATOM 879 C CA . ALA A 1 113 ? 17.350 -20.595 -37.070 1.00 96.75 113 ALA A CA 1
ATOM 880 C C . ALA A 1 113 ? 18.246 -20.673 -35.822 1.00 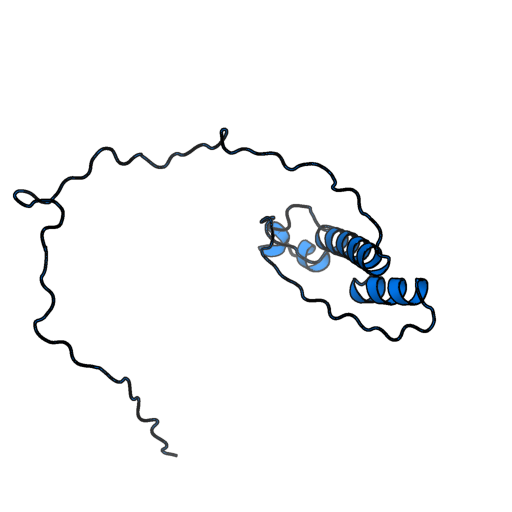96.75 113 ALA A C 1
ATOM 882 O O . ALA A 1 113 ? 18.527 -19.662 -35.174 1.00 96.75 113 ALA A O 1
ATOM 883 N N . VAL A 1 114 ? 18.761 -21.869 -35.526 1.00 94.81 114 VAL A N 1
ATOM 884 C CA . VAL A 1 114 ? 19.710 -22.070 -34.426 1.00 94.81 114 VAL A CA 1
ATOM 885 C C . VAL A 1 114 ? 20.998 -21.296 -34.722 1.00 94.81 114 VAL A C 1
ATOM 887 O O . VAL A 1 114 ? 21.729 -21.597 -35.667 1.00 94.81 114 VAL A O 1
ATOM 890 N N . ILE A 1 115 ? 21.282 -20.269 -33.917 1.00 94.19 115 ILE A N 1
ATOM 891 C CA . ILE A 1 115 ? 22.519 -19.480 -34.030 1.00 94.19 115 ILE A CA 1
ATOM 892 C C . ILE A 1 115 ? 23.698 -20.267 -33.448 1.00 94.19 115 ILE A C 1
ATOM 894 O O . ILE A 1 115 ? 24.798 -20.216 -33.995 1.00 94.19 115 ILE A O 1
ATOM 898 N N . LYS A 1 116 ? 23.455 -21.019 -32.368 1.00 95.50 116 LYS A N 1
ATOM 899 C CA . LYS A 1 116 ? 24.441 -21.853 -31.683 1.00 95.50 116 LYS A CA 1
ATOM 900 C C . LYS A 1 116 ? 23.766 -23.105 -31.124 1.00 95.50 116 LYS A C 1
ATOM 902 O O . LYS A 1 116 ? 22.819 -22.990 -30.351 1.00 95.50 116 LYS A O 1
ATOM 907 N N . GLN A 1 117 ? 24.247 -24.278 -31.534 1.00 97.25 117 GLN A N 1
ATOM 908 C CA . GLN A 1 117 ? 23.793 -25.560 -30.990 1.00 97.25 117 GLN A CA 1
ATOM 909 C C . GLN A 1 117 ? 24.260 -25.718 -29.532 1.00 97.25 117 GLN A C 1
ATOM 911 O O . GLN A 1 117 ? 25.297 -25.150 -29.166 1.00 97.25 117 GLN A O 1
ATOM 916 N N . PRO A 1 118 ? 23.527 -26.469 -28.691 1.00 95.88 118 PRO A N 1
ATOM 917 C CA . PRO A 1 118 ? 24.005 -26.826 -27.361 1.00 95.88 118 PRO A CA 1
ATOM 918 C C . PRO A 1 118 ? 25.279 -27.677 -27.455 1.00 95.88 118 PRO A C 1
ATOM 920 O O . PRO A 1 118 ? 25.591 -28.251 -28.502 1.00 95.88 118 PRO A O 1
ATOM 923 N N . ASN A 1 119 ? 26.015 -27.784 -26.347 1.00 94.75 119 ASN A N 1
ATOM 924 C CA . ASN A 1 119 ? 27.108 -28.750 -26.273 1.00 94.75 119 ASN A CA 1
ATOM 925 C C . ASN A 1 119 ? 26.542 -30.170 -26.404 1.00 94.75 119 ASN A C 1
ATOM 927 O O . ASN A 1 119 ? 25.432 -30.446 -25.950 1.00 94.75 119 ASN A O 1
ATOM 931 N N . SER A 1 120 ? 27.322 -31.089 -26.971 1.00 96.06 120 SER A N 1
ATOM 932 C CA . SER A 1 120 ? 26.917 -32.496 -27.096 1.00 96.06 120 SER A CA 1
ATOM 933 C C . SER A 1 120 ? 26.720 -33.187 -25.743 1.00 96.06 120 SER A C 1
ATOM 935 O O . SER A 1 120 ? 26.034 -34.202 -25.668 1.00 96.06 120 SER A O 1
ATOM 937 N N . THR A 1 121 ? 27.333 -32.647 -24.685 1.00 94.62 121 THR A N 1
ATOM 938 C CA . THR A 1 121 ? 27.359 -33.250 -23.354 1.00 94.62 121 THR A CA 1
ATOM 939 C C . THR A 1 121 ? 27.289 -32.169 -22.283 1.00 94.62 121 THR A C 1
ATOM 941 O O . THR A 1 121 ? 28.003 -31.166 -22.347 1.00 94.62 121 THR A O 1
ATOM 944 N N . TYR A 1 122 ? 26.463 -32.416 -21.271 1.00 92.19 122 TYR A N 1
ATOM 945 C CA . TYR A 1 122 ? 26.430 -31.672 -20.017 1.00 92.19 122 TYR A CA 1
ATOM 946 C C . TYR A 1 122 ? 26.631 -32.659 -18.868 1.00 92.19 122 TYR A C 1
ATOM 948 O O . TYR A 1 122 ? 26.178 -33.801 -18.942 1.00 92.19 122 TYR A O 1
ATOM 956 N N . TYR A 1 123 ? 27.308 -32.216 -17.813 1.00 87.88 123 TYR A N 1
ATOM 957 C CA . TYR A 1 123 ? 27.531 -33.011 -16.609 1.00 87.88 123 TYR A CA 1
ATOM 958 C C . TYR A 1 123 ? 26.747 -32.401 -15.452 1.00 87.88 123 TYR A C 1
ATOM 960 O O . TYR A 1 123 ? 26.735 -31.180 -15.289 1.00 87.88 123 TYR A O 1
ATOM 968 N N . ASN A 1 124 ? 26.120 -33.250 -14.635 1.00 84.50 124 ASN A N 1
ATOM 969 C CA . ASN A 1 124 ? 25.555 -32.813 -13.365 1.00 84.50 124 ASN A CA 1
ATOM 970 C C . ASN A 1 124 ? 26.701 -32.377 -12.454 1.00 84.50 124 ASN A C 1
ATOM 972 O O . ASN A 1 124 ? 27.496 -33.202 -12.008 1.00 84.50 124 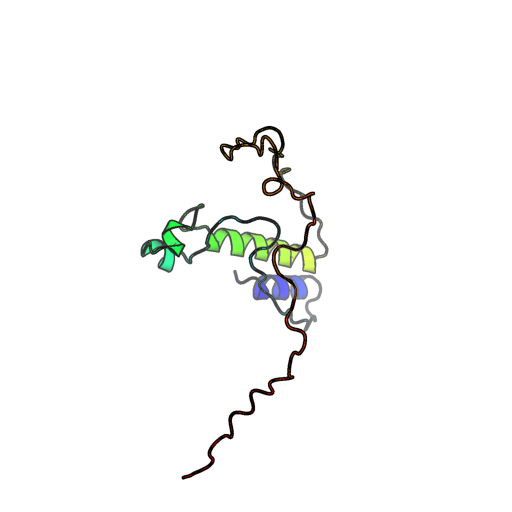ASN A O 1
ATOM 976 N N . VAL A 1 125 ? 26.779 -31.078 -12.181 1.00 79.81 125 VAL A N 1
ATOM 977 C CA . VAL A 1 125 ? 27.690 -30.548 -11.172 1.00 79.81 125 VAL A CA 1
ATOM 978 C C . VAL A 1 125 ? 26.925 -30.490 -9.859 1.00 79.81 125 VAL A C 1
ATOM 980 O O . VAL A 1 125 ? 26.076 -29.624 -9.660 1.00 79.81 125 VAL A O 1
ATOM 983 N N . SER A 1 126 ? 27.215 -31.418 -8.950 1.00 76.44 126 SER A N 1
ATOM 984 C CA . SER A 1 126 ? 26.843 -31.250 -7.550 1.00 76.44 126 SER A CA 1
ATOM 985 C C . SER A 1 126 ? 27.846 -30.297 -6.906 1.00 76.44 126 SER A C 1
ATOM 987 O O . SER A 1 126 ? 29.021 -30.642 -6.765 1.00 76.44 126 SER A O 1
ATOM 989 N N . LEU A 1 127 ? 27.395 -29.107 -6.508 1.00 67.94 127 LEU A N 1
ATOM 990 C CA . LEU A 1 127 ? 28.154 -28.211 -5.633 1.00 67.94 127 LEU A CA 1
ATOM 991 C C . LEU A 1 127 ? 28.192 -28.809 -4.216 1.00 67.94 127 LEU A C 1
ATOM 993 O O . LEU A 1 127 ? 27.529 -28.325 -3.305 1.00 67.94 127 LEU A O 1
ATOM 997 N N . PHE A 1 128 ? 28.942 -29.896 -4.032 1.00 66.88 128 PHE A N 1
ATOM 998 C CA . PHE A 1 128 ? 29.369 -30.321 -2.705 1.00 66.88 128 PHE A CA 1
ATOM 999 C C . PHE A 1 128 ? 30.581 -29.472 -2.332 1.00 66.88 128 PHE A C 1
ATOM 1001 O O . PHE A 1 128 ? 31.699 -29.740 -2.765 1.00 66.88 128 PHE A O 1
ATOM 1008 N N . PHE A 1 129 ? 30.355 -28.430 -1.535 1.00 64.69 129 PHE A N 1
ATOM 1009 C CA . PHE A 1 129 ? 31.424 -27.877 -0.715 1.00 64.69 129 PHE A CA 1
ATOM 1010 C C . PHE A 1 129 ? 31.634 -28.862 0.439 1.00 64.69 129 PHE A C 1
ATOM 1012 O O . PHE A 1 129 ? 30.708 -29.036 1.235 1.00 64.69 129 PHE A O 1
ATOM 1019 N N . PRO A 1 130 ? 32.784 -29.550 0.552 1.00 57.81 130 PRO A N 1
ATOM 1020 C CA . PRO A 1 130 ? 33.099 -30.217 1.800 1.00 57.81 130 PRO A CA 1
ATOM 1021 C C . PRO A 1 130 ? 33.192 -29.125 2.868 1.00 57.81 130 PRO A C 1
ATOM 1023 O O . PRO A 1 130 ? 34.040 -28.235 2.786 1.00 57.81 130 PRO A O 1
ATOM 1026 N N . ILE A 1 131 ? 32.291 -29.171 3.850 1.00 61.84 131 ILE A N 1
ATOM 1027 C CA . ILE A 1 131 ? 32.511 -28.477 5.114 1.00 61.84 131 ILE A CA 1
ATOM 1028 C C . ILE A 1 131 ? 33.768 -29.134 5.679 1.00 61.84 131 ILE A C 1
ATOM 1030 O O . ILE A 1 131 ? 33.744 -30.294 6.089 1.00 61.84 131 ILE A O 1
ATOM 1034 N N . ASN A 1 132 ? 34.901 -28.438 5.595 1.00 50.62 132 ASN A N 1
ATOM 1035 C CA . ASN A 1 132 ? 36.075 -28.818 6.358 1.00 50.62 132 ASN A CA 1
ATOM 1036 C C . ASN A 1 132 ? 35.728 -28.569 7.828 1.00 50.62 132 ASN A C 1
ATOM 1038 O O . ASN A 1 132 ? 35.990 -27.490 8.352 1.00 50.62 132 ASN A O 1
ATOM 1042 N N . ASP A 1 133 ? 35.158 -29.577 8.485 1.00 55.75 133 ASP A N 1
ATOM 1043 C CA . ASP A 1 133 ? 35.192 -29.698 9.939 1.00 55.75 133 ASP A CA 1
ATOM 1044 C C . ASP A 1 133 ? 36.644 -29.987 10.334 1.00 55.75 133 ASP A C 1
ATOM 1046 O O . ASP A 1 133 ? 37.061 -31.128 10.549 1.00 55.75 133 ASP A O 1
ATOM 1050 N N . LYS A 1 134 ? 37.467 -28.938 10.350 1.00 50.62 134 LYS A N 1
ATOM 1051 C CA . LYS A 1 134 ? 38.764 -28.959 11.015 1.00 50.62 134 LYS A CA 1
ATOM 1052 C C . LYS A 1 134 ? 38.939 -27.716 11.879 1.00 50.62 134 LYS A C 1
ATOM 1054 O O . LYS A 1 134 ? 39.368 -26.680 11.382 1.00 50.62 134 LYS A O 1
ATOM 1059 N N . MET A 1 135 ? 38.736 -28.002 13.170 1.00 43.62 135 MET A N 1
ATOM 1060 C CA . MET A 1 135 ? 39.263 -27.383 14.395 1.00 43.62 135 MET A CA 1
ATOM 1061 C C . MET A 1 135 ? 38.568 -26.128 14.908 1.00 43.62 135 MET A C 1
ATOM 1063 O O . MET A 1 135 ? 38.696 -25.061 14.278 1.00 43.62 135 MET A O 1
#

Foldseek 3Di:
DALQVLLVVLLCVVPVPDPDGDDDDDDPPPPDDQFADDALVRLVVPDPRNVSNVVHNCSVVVVRVVSSVVSSCVSVVHDDDPDDDDDDCPVPDDDPPDDDPDDDDPPPDDPPDDPDDDDPDDDDDDPDDPPPPDD

Sequence (135 aa):
MDIILAANNASKQNDPSSTTQYEVILSGLSNVYSSYIATPEEYQLQRYEGASTIYGPLTLPAYVNQFSFLAEALVKRQKVSPGTVAPYFFNEQFSFVPKILFDTAPLGKPFGAVIKQPNSTYYNVSLFFPINDKM